Protein AF-A0A7J6EZ25-F1 (afdb_monomer_lite)

Secondary structure (DSSP, 8-state):
--PPPPHHHHHHHHHHHHHHHHHHHTTPPPPHHHHHHHHH--HHHHGGG--HHHHTTS-HHHHHHHHHHTT----TT-EETTEESSSHHHHHTT--

Organism: Cannabis sativa (NCBI:txid3483)

Radius of gyration: 13.6 Å; chains: 1; bounding box: 37×27×38 Å

Foldseek 3Di:
DPDDDDLVRLVVLVVQLCVQCVVVLVPDAGDLSNLVSLQPDDLVSPLLVPDVVVPVSHDLQSVQVRSVVSVHDQDPQRHRHNDGRPPVVVVVVVPD

Structure (mmCIF, N/CA/C/O backbone):
data_AF-A0A7J6EZ25-F1
#
_entry.id   AF-A0A7J6EZ25-F1
#
loop_
_atom_site.group_PDB
_atom_site.id
_atom_site.type_symbol
_atom_site.label_atom_id
_atom_site.label_alt_id
_atom_site.label_comp_id
_atom_site.label_asym_id
_atom_site.label_entity_id
_atom_site.label_seq_id
_atom_site.pdbx_PDB_ins_code
_atom_site.Cartn_x
_atom_site.Cartn_y
_atom_site.Cartn_z
_atom_site.occupancy
_atom_site.B_iso_or_equiv
_atom_site.auth_seq_id
_atom_site.auth_comp_id
_atom_site.auth_asym_id
_atom_site.auth_atom_id
_atom_site.pdbx_PDB_model_num
ATOM 1 N N . MET A 1 1 ? 2.945 -0.815 -25.762 1.00 42.47 1 MET A N 1
ATOM 2 C CA . MET A 1 1 ? 3.665 0.216 -24.981 1.00 42.47 1 MET A CA 1
ATOM 3 C C . MET A 1 1 ? 2.866 0.469 -23.710 1.00 42.47 1 MET A C 1
ATOM 5 O O . MET A 1 1 ? 1.731 0.910 -23.828 1.00 42.47 1 MET A O 1
ATOM 9 N N . VAL A 1 2 ? 3.378 0.124 -22.524 1.00 60.34 2 VAL A N 1
ATOM 10 C CA . VAL A 1 2 ? 2.706 0.492 -21.262 1.00 60.34 2 VAL A CA 1
ATOM 11 C C . VAL A 1 2 ? 2.981 1.974 -21.039 1.00 60.34 2 VAL A C 1
ATOM 13 O O . VAL A 1 2 ? 4.136 2.380 -20.927 1.00 60.34 2 VAL A O 1
ATOM 16 N N . LYS A 1 3 ? 1.935 2.799 -21.092 1.00 72.94 3 LYS A N 1
ATOM 17 C CA . LYS A 1 3 ? 2.058 4.242 -20.894 1.00 72.94 3 LYS A CA 1
ATOM 18 C C . LYS A 1 3 ? 2.357 4.494 -19.420 1.00 72.94 3 LYS A C 1
ATOM 20 O O . LYS A 1 3 ? 1.599 4.047 -18.569 1.00 72.94 3 LYS A O 1
ATOM 25 N N . ALA A 1 4 ? 3.445 5.203 -19.136 1.00 83.06 4 ALA A N 1
ATOM 26 C CA . ALA A 1 4 ? 3.749 5.615 -17.774 1.00 83.06 4 ALA A CA 1
ATOM 27 C C . ALA A 1 4 ? 2.632 6.523 -17.242 1.00 83.06 4 ALA A C 1
ATOM 29 O O . ALA A 1 4 ? 2.169 7.439 -17.933 1.00 83.06 4 ALA A O 1
ATOM 30 N N . MET A 1 5 ? 2.205 6.260 -16.013 1.00 92.31 5 MET A N 1
ATOM 31 C CA . MET A 1 5 ? 1.176 7.042 -15.347 1.00 92.31 5 MET A CA 1
ATOM 32 C C . MET A 1 5 ? 1.691 8.440 -14.994 1.00 92.31 5 MET A C 1
ATOM 34 O O . MET A 1 5 ? 2.772 8.601 -14.428 1.00 92.31 5 MET A O 1
ATOM 38 N N . SER A 1 6 ? 0.908 9.476 -15.302 1.00 94.75 6 SER A N 1
ATOM 39 C CA . SER A 1 6 ? 1.225 10.837 -14.853 1.00 94.75 6 SER A CA 1
ATOM 40 C C . SER A 1 6 ? 0.992 10.999 -13.347 1.00 94.75 6 SER A C 1
ATOM 42 O O . SER A 1 6 ? 0.174 10.301 -12.745 1.00 94.75 6 SER A O 1
ATOM 44 N N . ALA A 1 7 ? 1.634 11.999 -12.735 1.00 93.56 7 ALA A N 1
ATOM 45 C CA . ALA A 1 7 ? 1.447 12.305 -11.315 1.00 93.56 7 ALA A CA 1
ATOM 46 C C . ALA A 1 7 ? -0.027 12.562 -10.941 1.00 93.56 7 ALA A C 1
ATOM 48 O O . ALA A 1 7 ? -0.479 12.132 -9.877 1.00 93.56 7 ALA A O 1
ATOM 49 N N . LYS A 1 8 ? -0.793 13.223 -11.825 1.00 96.19 8 LYS A N 1
ATOM 50 C CA . LYS A 1 8 ? -2.230 13.470 -11.625 1.00 96.19 8 LYS A CA 1
ATOM 51 C C . LYS A 1 8 ? -3.020 12.163 -11.616 1.00 96.19 8 LYS A C 1
ATOM 53 O O . LYS A 1 8 ? -3.811 11.951 -10.702 1.00 96.19 8 LYS A O 1
ATOM 58 N N . GLN A 1 9 ? -2.777 11.284 -12.584 1.00 95.81 9 GLN A N 1
ATOM 59 C CA . GLN A 1 9 ? -3.479 10.006 -12.652 1.00 95.81 9 GLN A CA 1
ATOM 60 C C . GLN A 1 9 ? -3.115 9.102 -11.467 1.00 95.81 9 GLN A C 1
ATOM 62 O O . GLN A 1 9 ? -4.004 8.530 -10.849 1.00 95.81 9 GLN A O 1
ATOM 67 N N . CYS A 1 10 ? -1.840 9.054 -11.063 1.00 95.69 10 CYS A N 1
ATOM 68 C CA . CYS A 1 10 ? -1.448 8.320 -9.861 1.00 95.69 10 CYS A CA 1
ATOM 69 C C . CYS A 1 10 ? -2.103 8.872 -8.591 1.00 95.69 10 CYS A C 1
ATOM 71 O O . CYS A 1 10 ? -2.450 8.107 -7.693 1.00 95.69 10 CYS A O 1
ATOM 73 N N . LYS A 1 11 ? -2.273 10.196 -8.483 1.00 95.56 11 LYS A N 1
ATOM 74 C CA . LYS A 1 11 ? -2.998 10.798 -7.358 1.00 95.56 11 LYS A CA 1
ATOM 75 C C . LYS A 1 11 ? -4.447 10.318 -7.327 1.00 95.56 11 LYS A C 1
ATOM 77 O O . LYS A 1 11 ? -4.913 9.909 -6.269 1.00 95.56 11 LYS A O 1
ATOM 82 N N . GLU A 1 12 ? -5.128 10.349 -8.465 1.00 96.31 12 GLU A N 1
ATOM 83 C CA . GLU A 1 12 ? -6.522 9.921 -8.582 1.00 96.31 12 GLU A CA 1
ATOM 84 C C . GLU A 1 12 ? -6.697 8.430 -8.278 1.00 96.31 12 GLU A C 1
ATOM 86 O O . GLU A 1 12 ? -7.549 8.054 -7.475 1.00 96.31 12 GLU A O 1
ATOM 91 N N . GLU A 1 13 ? -5.828 7.590 -8.830 1.00 95.56 13 GLU A N 1
ATOM 92 C CA . GLU A 1 13 ? -5.834 6.150 -8.596 1.00 95.56 13 GLU A CA 1
ATOM 93 C C . GLU A 1 13 ? -5.627 5.803 -7.118 1.00 95.56 13 GLU A C 1
ATOM 95 O O . GLU A 1 13 ? -6.368 4.997 -6.550 1.00 95.56 13 GLU A O 1
ATOM 100 N N . ARG A 1 14 ? -4.683 6.477 -6.448 1.00 93.69 14 ARG A N 1
ATOM 101 C CA . ARG A 1 14 ? -4.497 6.333 -4.999 1.00 93.69 14 ARG A CA 1
ATOM 102 C C . ARG A 1 14 ? -5.724 6.779 -4.215 1.00 93.69 14 ARG A C 1
ATOM 104 O O . ARG A 1 14 ? -6.100 6.103 -3.263 1.00 93.69 14 ARG A O 1
ATOM 111 N N . THR A 1 15 ? -6.344 7.900 -4.582 1.00 95.50 15 THR A N 1
ATOM 112 C CA . THR A 1 15 ? -7.564 8.374 -3.914 1.00 95.50 15 THR A CA 1
ATOM 113 C C . THR A 1 15 ? -8.686 7.346 -4.032 1.00 95.50 15 THR A C 1
ATOM 115 O O . THR A 1 15 ? -9.329 7.037 -3.031 1.00 95.50 15 THR A O 1
ATOM 118 N N . GLN A 1 16 ? -8.879 6.761 -5.215 1.00 95.75 16 GLN A N 1
ATOM 119 C CA . GLN A 1 16 ? -9.866 5.702 -5.425 1.00 95.75 16 GLN A CA 1
ATOM 120 C C . GLN A 1 16 ? -9.544 4.457 -4.593 1.00 95.75 16 GLN A C 1
ATOM 122 O O . GLN A 1 16 ? -10.425 3.941 -3.911 1.00 95.75 16 GLN A O 1
ATOM 127 N N . LEU A 1 17 ? -8.285 4.008 -4.583 1.00 93.75 17 LEU A N 1
ATOM 128 C CA . LEU A 1 17 ? -7.865 2.868 -3.769 1.00 93.75 17 LEU A CA 1
ATOM 129 C C . LEU A 1 17 ? -8.130 3.117 -2.278 1.00 93.75 17 LEU A C 1
ATOM 131 O O . LEU A 1 17 ? -8.716 2.270 -1.613 1.00 93.75 17 LEU A O 1
ATOM 135 N N . VAL A 1 18 ? -7.735 4.281 -1.753 1.00 92.12 18 VAL A N 1
ATOM 136 C CA . VAL A 1 18 ? -7.949 4.634 -0.343 1.00 92.12 18 VAL A CA 1
ATOM 137 C C . VAL A 1 18 ? -9.434 4.690 -0.011 1.00 92.12 18 VAL A C 1
ATOM 139 O O . VAL A 1 18 ? -9.817 4.215 1.050 1.00 92.12 18 VAL A O 1
ATOM 142 N N . ASN A 1 19 ? -10.272 5.245 -0.884 1.00 95.19 19 ASN A N 1
ATOM 143 C CA . ASN A 1 19 ? -11.708 5.338 -0.630 1.00 95.19 19 ASN A CA 1
ATOM 144 C C . ASN A 1 19 ? -12.371 3.957 -0.584 1.00 95.19 19 ASN A C 1
ATOM 146 O O . ASN A 1 19 ? -13.102 3.677 0.362 1.00 95.19 19 ASN A O 1
ATOM 150 N N . GLU A 1 20 ? -12.066 3.082 -1.543 1.00 96.56 20 GLU A N 1
ATOM 151 C CA . GLU A 1 20 ? -12.677 1.750 -1.615 1.00 96.56 20 GLU A CA 1
ATOM 152 C C . GLU A 1 20 ? -12.103 0.775 -0.576 1.00 96.56 20 GLU A C 1
ATOM 154 O O . GLU A 1 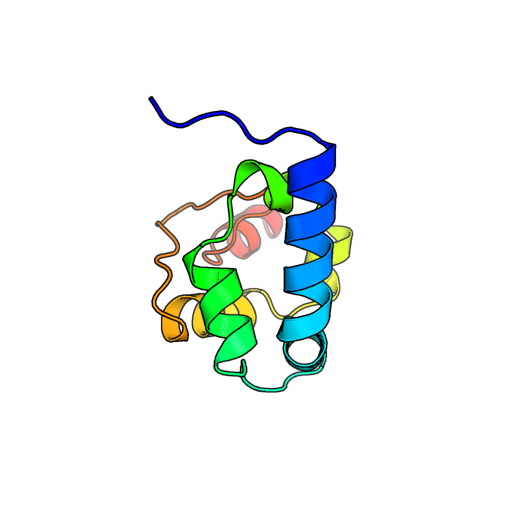20 ? -12.818 -0.079 -0.057 1.00 96.56 20 GLU A O 1
ATOM 159 N N . CYS A 1 21 ? -10.811 0.891 -0.251 1.00 93.06 21 CYS A N 1
ATOM 160 C CA . CYS A 1 21 ? -10.102 -0.062 0.606 1.00 93.06 21 CYS A CA 1
ATOM 161 C C . CYS A 1 21 ? -9.867 0.428 2.040 1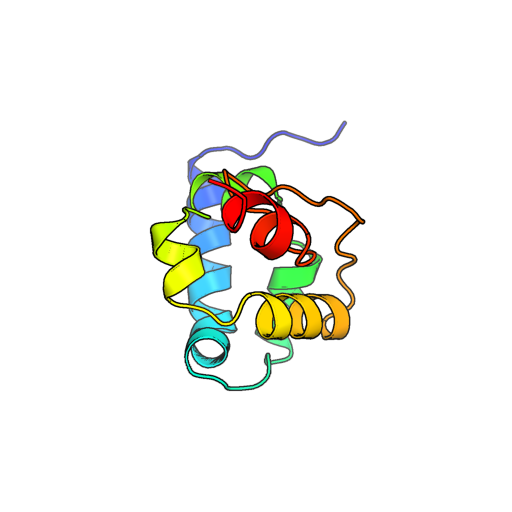.00 93.06 21 CYS A C 1
ATOM 163 O O . CYS A 1 21 ? -9.248 -0.289 2.825 1.00 93.06 21 CYS A O 1
ATOM 165 N N . ARG A 1 22 ? -10.363 1.612 2.426 1.00 90.81 22 ARG A N 1
ATOM 166 C CA . ARG A 1 22 ? -10.230 2.138 3.798 1.00 90.81 22 ARG A CA 1
ATOM 167 C C . ARG A 1 22 ? -10.589 1.115 4.887 1.00 90.81 22 ARG A C 1
ATOM 169 O O . ARG A 1 22 ? -9.811 1.001 5.833 1.00 90.81 22 ARG A O 1
ATOM 176 N N . PRO A 1 23 ? -11.688 0.339 4.784 1.00 89.44 23 PRO A N 1
ATOM 177 C CA . PRO A 1 23 ? -12.053 -0.609 5.837 1.00 89.44 23 PRO A CA 1
ATOM 178 C C . PRO A 1 23 ? -11.034 -1.743 6.033 1.00 89.44 23 PRO A C 1
ATOM 180 O O . PRO A 1 23 ? -10.906 -2.27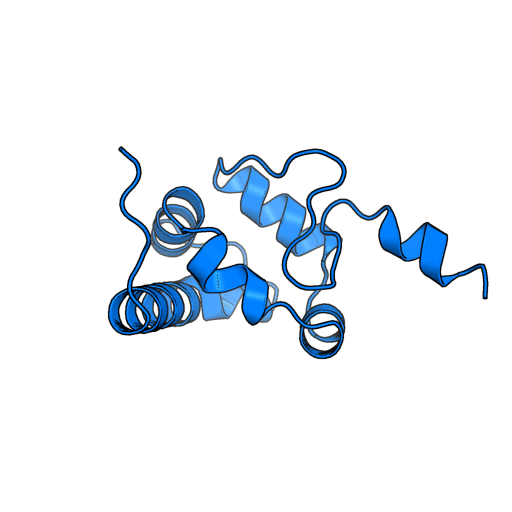6 7.134 1.00 89.44 23 PRO A O 1
ATOM 183 N N . VAL A 1 24 ? -10.252 -2.071 4.996 1.00 86.69 24 VAL A N 1
ATOM 184 C CA . VAL A 1 24 ? -9.206 -3.106 5.047 1.00 86.69 24 VAL A CA 1
ATOM 185 C C . VAL A 1 24 ? -8.101 -2.732 6.036 1.00 86.69 24 VAL A C 1
ATOM 187 O O . VAL A 1 24 ? -7.627 -3.595 6.777 1.00 86.69 24 VAL A O 1
ATOM 190 N N . ILE A 1 25 ? -7.745 -1.441 6.106 1.00 80.69 25 ILE A N 1
ATOM 191 C CA . ILE A 1 25 ? -6.769 -0.906 7.072 1.00 80.69 25 ILE A CA 1
ATOM 192 C C . ILE A 1 25 ? -7.226 -1.189 8.510 1.00 80.69 25 ILE A C 1
ATOM 194 O O . ILE A 1 25 ? -6.406 -1.504 9.366 1.00 80.69 25 ILE A O 1
ATOM 198 N N . TYR A 1 26 ? -8.536 -1.146 8.755 1.00 83.00 26 TYR A N 1
ATOM 199 C CA . TYR A 1 26 ? -9.146 -1.387 10.064 1.00 83.00 26 TYR A CA 1
ATOM 200 C C . TYR A 1 26 ? -9.470 -2.861 10.338 1.00 83.00 26 TYR A C 1
ATOM 202 O O . TYR A 1 26 ? -10.189 -3.165 11.285 1.00 83.00 26 TYR A O 1
ATOM 210 N N . GLY A 1 27 ? -8.953 -3.791 9.533 1.00 79.62 27 GLY A N 1
ATOM 211 C CA . GLY A 1 27 ? -9.124 -5.217 9.797 1.00 79.62 27 GLY A CA 1
ATOM 212 C C . GLY A 1 27 ? -10.332 -5.857 9.116 1.00 79.62 27 GLY A C 1
ATOM 213 O O . GLY A 1 27 ? -10.567 -7.040 9.329 1.00 79.62 27 GLY A O 1
ATOM 214 N N . GLN A 1 28 ? -11.073 -5.145 8.265 1.00 89.38 28 GLN A N 1
ATOM 215 C CA . GLN A 1 28 ? -12.154 -5.758 7.486 1.00 89.38 28 GLN A CA 1
ATOM 216 C C . GLN A 1 28 ? -11.611 -6.486 6.253 1.00 89.38 28 GLN A C 1
ATOM 218 O O . GLN A 1 28 ? -10.432 -6.345 5.893 1.00 89.38 28 GLN A O 1
ATOM 223 N N . ASP A 1 29 ? -12.459 -7.303 5.637 1.00 91.94 29 ASP A N 1
ATOM 224 C CA . ASP A 1 29 ? -12.176 -7.929 4.350 1.00 91.94 29 ASP A CA 1
ATOM 225 C C . ASP A 1 29 ? -12.470 -6.968 3.189 1.00 91.94 29 ASP A C 1
ATOM 227 O O . ASP A 1 29 ? -13.303 -6.066 3.320 1.00 91.94 29 ASP A O 1
ATOM 231 N N . PRO A 1 30 ? -11.750 -7.094 2.059 1.00 95.00 30 PRO A N 1
ATOM 232 C CA . PRO A 1 30 ? -11.925 -6.191 0.932 1.00 95.00 30 PRO A CA 1
ATOM 233 C C . PRO A 1 30 ? -13.302 -6.376 0.287 1.00 95.00 30 PRO A C 1
ATOM 235 O O . PRO A 1 30 ? -13.726 -7.491 -0.008 1.00 95.00 30 PRO A O 1
ATOM 238 N N . SER A 1 31 ? -13.975 -5.260 0.004 1.00 96.69 31 SER A N 1
ATOM 239 C CA . SER A 1 31 ? -15.181 -5.251 -0.825 1.00 96.69 31 SER A CA 1
ATOM 240 C C . SER A 1 31 ? -14.858 -5.606 -2.283 1.00 96.69 31 SER A C 1
ATOM 242 O O . SER A 1 31 ? -13.706 -5.526 -2.726 1.00 96.69 31 SER A O 1
ATOM 244 N N . ASN A 1 32 ? -15.889 -5.913 -3.074 1.00 97.06 32 ASN A N 1
ATOM 245 C CA . ASN A 1 32 ? -15.736 -6.137 -4.515 1.00 97.06 32 ASN A CA 1
ATOM 246 C C . ASN A 1 32 ? -15.096 -4.932 -5.226 1.00 97.06 32 ASN A C 1
ATOM 248 O O . ASN A 1 32 ? -14.192 -5.119 -6.045 1.00 97.06 32 ASN A O 1
ATOM 252 N N . ASN A 1 33 ? -15.495 -3.708 -4.861 1.00 97.56 33 ASN A N 1
ATOM 253 C CA . ASN A 1 33 ? -14.928 -2.480 -5.418 1.00 97.56 33 ASN A CA 1
ATOM 254 C C . ASN A 1 33 ? -13.459 -2.302 -5.021 1.00 97.56 33 ASN A C 1
ATOM 256 O O . ASN A 1 33 ? -12.626 -1.997 -5.875 1.00 97.56 33 ASN A O 1
ATOM 260 N N . CYS A 1 34 ? -13.112 -2.561 -3.755 1.00 97.12 34 CYS A N 1
ATOM 261 C CA . CYS A 1 34 ? -11.717 -2.539 -3.318 1.00 97.12 34 CYS A CA 1
ATOM 262 C C . CYS A 1 34 ? -10.882 -3.538 -4.125 1.00 97.12 34 CYS A C 1
ATOM 264 O O . CYS A 1 34 ? -9.849 -3.172 -4.689 1.00 97.12 34 CYS A O 1
ATOM 266 N N . CYS A 1 35 ? -11.355 -4.779 -4.272 1.00 97.38 35 CYS A N 1
ATOM 267 C CA . CYS A 1 35 ? -10.647 -5.772 -5.068 1.00 97.38 35 CYS A CA 1
ATOM 268 C C . CYS A 1 35 ? -10.525 -5.376 -6.544 1.00 97.38 35 CYS A C 1
ATOM 270 O O . CYS A 1 35 ? -9.496 -5.651 -7.159 1.00 97.38 35 CYS A O 1
ATOM 272 N N . GLN A 1 36 ? -11.525 -4.710 -7.128 1.00 97.38 36 GLN A N 1
ATOM 273 C CA . GLN A 1 36 ? -11.414 -4.181 -8.486 1.00 97.38 36 GLN A CA 1
ATOM 274 C C . GLN A 1 36 ? -10.264 -3.175 -8.597 1.00 97.38 36 GLN A C 1
ATOM 276 O O . GLN A 1 36 ? -9.455 -3.297 -9.514 1.00 97.38 36 GLN A O 1
ATOM 281 N N . ARG A 1 37 ? -10.136 -2.246 -7.639 1.00 96.50 37 ARG A N 1
ATOM 282 C CA . ARG A 1 37 ? -9.015 -1.291 -7.600 1.00 96.50 37 ARG A CA 1
ATOM 283 C C . ARG A 1 37 ? -7.672 -1.992 -7.418 1.00 96.50 37 ARG A C 1
ATOM 285 O O . ARG A 1 37 ? -6.740 -1.693 -8.153 1.00 96.50 37 ARG A O 1
ATOM 292 N N . VAL A 1 38 ? -7.580 -2.969 -6.516 1.00 95.12 38 VAL A N 1
ATOM 293 C CA . VAL A 1 38 ? -6.347 -3.742 -6.268 1.00 95.12 38 VAL A CA 1
ATOM 294 C C . VAL A 1 38 ? -5.862 -4.492 -7.517 1.00 95.12 38 VAL A C 1
ATOM 296 O O . VAL A 1 38 ? -4.658 -4.565 -7.759 1.00 95.12 38 VAL A O 1
ATOM 299 N N . ARG A 1 39 ? -6.775 -5.041 -8.329 1.00 95.44 39 ARG A N 1
ATOM 300 C CA . ARG A 1 39 ? -6.427 -5.785 -9.554 1.00 95.44 39 ARG A CA 1
ATOM 301 C C . ARG A 1 39 ? -5.785 -4.906 -10.625 1.00 95.44 39 ARG A C 1
ATOM 303 O O . ARG A 1 39 ? -4.869 -5.367 -11.300 1.00 95.44 39 ARG A O 1
ATOM 310 N N . VAL A 1 40 ? -6.274 -3.675 -10.775 1.00 93.38 40 VAL A N 1
ATOM 311 C CA . VAL A 1 40 ? -5.869 -2.747 -11.849 1.00 93.38 40 VAL A CA 1
ATOM 312 C C . VAL A 1 40 ? -4.848 -1.700 -11.400 1.00 93.38 40 VAL A C 1
ATOM 314 O O . VAL A 1 40 ? -4.457 -0.860 -12.201 1.00 93.38 40 VAL A O 1
ATOM 317 N N . LEU A 1 41 ? -4.424 -1.749 -10.134 1.00 92.12 41 LEU A N 1
ATOM 318 C CA . LEU A 1 41 ? -3.475 -0.809 -9.549 1.00 92.12 41 LEU A CA 1
ATOM 319 C C . LEU A 1 41 ? -2.107 -0.872 -10.248 1.00 92.12 41 LEU A C 1
ATOM 321 O O . LEU A 1 41 ? -1.454 -1.924 -10.304 1.00 92.12 41 LEU A O 1
ATOM 325 N N . HIS A 1 42 ? -1.646 0.293 -10.680 1.00 93.56 42 HIS A N 1
ATOM 326 C CA . HIS A 1 42 ? -0.312 0.578 -11.170 1.00 93.56 42 HIS A CA 1
ATOM 327 C C . HIS A 1 42 ? 0.653 0.674 -9.988 1.00 93.56 42 HIS A C 1
ATOM 329 O O . HIS A 1 42 ? 0.533 1.521 -9.093 1.00 93.56 42 HIS A O 1
ATOM 335 N N . VAL A 1 43 ? 1.636 -0.225 -9.970 1.00 90.00 43 VAL A N 1
ATOM 336 C CA . VAL A 1 43 ? 2.597 -0.338 -8.865 1.00 90.00 43 VAL A CA 1
ATOM 337 C C . VAL A 1 43 ? 3.426 0.938 -8.714 1.00 90.00 43 VAL A C 1
ATOM 339 O O . VAL A 1 43 ? 3.694 1.364 -7.590 1.00 90.00 43 VAL A O 1
ATOM 342 N N . GLU A 1 44 ? 3.742 1.611 -9.822 1.00 90.50 44 GLU A N 1
ATOM 343 C CA . GLU A 1 44 ? 4.453 2.889 -9.853 1.00 90.50 44 GLU A CA 1
ATOM 344 C C . GLU A 1 44 ? 3.690 4.018 -9.145 1.00 90.50 44 GLU A C 1
ATOM 346 O O . GLU A 1 44 ? 4.306 4.930 -8.594 1.00 90.50 44 GLU A O 1
ATOM 351 N N . CYS A 1 45 ? 2.357 3.939 -9.082 1.00 93.19 45 CYS A N 1
ATOM 352 C CA . CYS A 1 45 ? 1.538 4.946 -8.420 1.00 93.19 45 CYS A CA 1
ATOM 353 C C . CYS A 1 45 ? 1.472 4.761 -6.903 1.00 93.19 45 CYS A C 1
ATOM 355 O O . CYS A 1 45 ? 1.322 5.753 -6.179 1.00 93.19 45 CYS A O 1
ATOM 357 N N . MET A 1 46 ? 1.582 3.521 -6.416 1.00 89.75 46 MET A N 1
ATOM 358 C CA . MET A 1 46 ? 1.385 3.189 -5.002 1.00 89.75 46 MET A CA 1
ATOM 359 C C . MET A 1 46 ? 2.700 3.005 -4.240 1.00 89.75 46 MET A C 1
ATOM 361 O O . MET A 1 46 ? 2.848 3.513 -3.129 1.00 89.75 46 MET A O 1
ATOM 365 N N . CYS A 1 47 ? 3.681 2.329 -4.837 1.00 90.31 47 CYS A N 1
ATOM 366 C CA . CYS A 1 47 ? 4.908 1.937 -4.148 1.00 90.31 47 CYS A CA 1
ATOM 367 C C . CYS A 1 47 ? 5.740 3.082 -3.552 1.00 90.31 47 CYS A C 1
ATOM 369 O O . CYS A 1 47 ? 6.236 2.899 -2.441 1.00 90.31 47 CYS A O 1
ATOM 371 N N . PRO A 1 48 ? 5.838 4.280 -4.161 1.00 89.06 48 PRO A N 1
ATOM 372 C CA . PRO A 1 48 ? 6.536 5.407 -3.535 1.00 89.06 48 PRO A CA 1
ATOM 373 C C . PRO A 1 48 ? 5.964 5.836 -2.170 1.00 89.0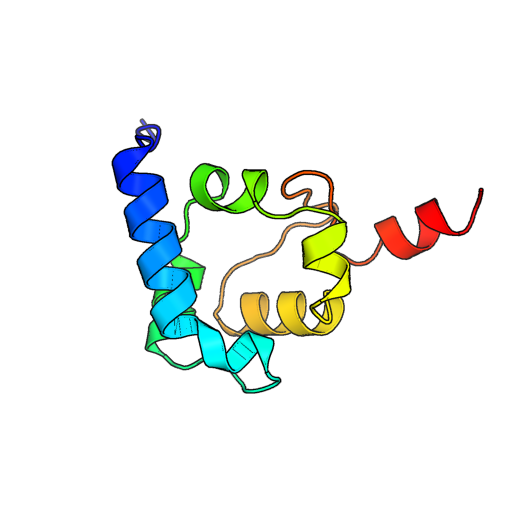6 48 PRO A C 1
ATOM 375 O O . PRO A 1 48 ? 6.663 6.465 -1.382 1.00 89.06 48 PRO A O 1
ATOM 378 N N . TYR A 1 49 ? 4.707 5.490 -1.871 1.00 86.06 49 TYR A N 1
ATOM 379 C CA . TYR A 1 49 ? 4.019 5.852 -0.625 1.00 86.06 49 TYR A CA 1
ATOM 380 C C . TYR A 1 49 ? 4.038 4.729 0.416 1.00 86.06 49 TYR A C 1
ATOM 382 O O . TYR A 1 49 ? 3.697 4.954 1.580 1.00 86.06 49 TYR A O 1
ATOM 390 N N . VAL A 1 50 ? 4.466 3.526 0.027 1.00 86.50 50 VAL A N 1
ATOM 391 C CA . VAL A 1 50 ? 4.670 2.412 0.951 1.00 86.50 50 VAL A CA 1
ATOM 392 C C . VAL A 1 50 ? 6.003 2.616 1.665 1.00 86.50 50 VAL A C 1
ATOM 394 O O . VAL A 1 50 ? 7.067 2.175 1.232 1.00 86.50 50 VAL A O 1
ATOM 397 N N . THR A 1 51 ? 5.932 3.344 2.774 1.00 87.38 51 THR A N 1
ATOM 398 C CA . THR A 1 51 ? 7.075 3.627 3.646 1.00 87.38 51 THR A CA 1
ATOM 399 C C . THR A 1 51 ? 7.152 2.624 4.801 1.00 87.38 51 THR A C 1
ATOM 401 O O . THR A 1 51 ? 6.141 2.006 5.148 1.00 87.38 51 THR A O 1
ATOM 404 N N . PRO A 1 52 ? 8.301 2.510 5.495 1.00 85.81 52 PRO A N 1
ATOM 405 C CA . PRO A 1 52 ? 8.408 1.678 6.691 1.00 85.81 52 PRO A CA 1
ATOM 406 C C . PRO A 1 52 ? 7.462 2.150 7.802 1.00 85.81 52 PRO A C 1
ATOM 408 O O . PRO A 1 52 ? 6.941 1.341 8.561 1.00 85.81 52 PRO A O 1
ATOM 411 N N . LYS A 1 53 ? 7.190 3.462 7.879 1.00 85.19 53 LYS A N 1
ATOM 412 C CA . LYS A 1 53 ? 6.210 4.022 8.818 1.00 85.19 53 LYS A CA 1
ATOM 413 C C . LYS A 1 53 ? 4.798 3.525 8.506 1.00 85.19 53 LYS A C 1
ATOM 415 O O . LYS A 1 53 ? 4.099 3.128 9.426 1.00 85.19 53 LYS A O 1
ATOM 420 N N . PHE A 1 54 ? 4.400 3.501 7.231 1.00 83.00 54 PHE A N 1
ATOM 421 C CA . PHE A 1 54 ? 3.103 2.958 6.818 1.00 83.00 54 PHE A CA 1
ATOM 422 C C . PHE A 1 54 ? 3.007 1.449 7.071 1.00 83.00 54 PHE A C 1
ATOM 424 O O . PHE A 1 54 ? 2.017 0.978 7.619 1.00 83.00 54 PHE A O 1
ATOM 431 N N . ALA A 1 55 ? 4.064 0.701 6.754 1.00 82.50 55 ALA A N 1
ATOM 432 C CA . ALA A 1 55 ? 4.145 -0.736 7.000 1.00 82.50 55 ALA A CA 1
ATOM 433 C C . ALA A 1 55 ? 3.969 -1.126 8.477 1.00 82.50 55 ALA A C 1
ATOM 435 O O . ALA A 1 55 ? 3.461 -2.204 8.755 1.00 82.50 55 ALA A O 1
ATOM 436 N N . LYS A 1 56 ? 4.345 -0.254 9.422 1.00 83.81 56 LYS A N 1
ATOM 437 C CA . LYS A 1 56 ? 4.111 -0.462 10.863 1.00 83.81 56 LYS A CA 1
ATOM 438 C C . LYS A 1 56 ? 2.648 -0.276 11.285 1.00 83.81 56 LYS A C 1
ATOM 440 O O . LYS A 1 56 ? 2.283 -0.725 12.363 1.00 83.81 56 LYS A O 1
ATOM 445 N N . LEU A 1 57 ? 1.827 0.394 10.472 1.00 80.81 57 LEU A N 1
ATOM 446 C CA . LEU A 1 57 ? 0.407 0.639 10.761 1.00 80.81 57 LEU A CA 1
ATOM 447 C C . LEU A 1 57 ? -0.500 -0.500 10.290 1.00 80.81 57 LEU A C 1
ATOM 449 O O . LEU A 1 57 ? -1.656 -0.563 10.697 1.00 80.81 57 LEU A O 1
ATOM 453 N N . ILE A 1 58 ? -0.000 -1.376 9.418 1.00 79.88 58 ILE A N 1
ATOM 454 C CA . ILE A 1 58 ? -0.781 -2.454 8.814 1.00 79.88 58 ILE A CA 1
ATOM 455 C C . ILE A 1 58 ? -0.153 -3.810 9.114 1.00 79.88 58 ILE A C 1
ATOM 457 O O . ILE A 1 58 ? 1.064 -3.962 9.184 1.00 79.88 58 ILE A O 1
ATOM 461 N N . ASN A 1 59 ? -0.982 -4.845 9.218 1.00 83.88 59 ASN A N 1
ATOM 462 C CA . ASN A 1 59 ? -0.480 -6.212 9.211 1.00 83.88 59 ASN A CA 1
ATOM 463 C C . ASN A 1 59 ? -0.104 -6.587 7.766 1.00 83.88 59 ASN A C 1
ATOM 465 O O . ASN A 1 59 ? -0.971 -6.946 6.967 1.00 83.88 59 ASN A O 1
ATOM 469 N N . LEU A 1 60 ? 1.183 -6.476 7.422 1.00 80.88 60 LEU A N 1
ATOM 470 C CA . LEU A 1 60 ? 1.725 -6.769 6.086 1.00 80.88 60 LEU A CA 1
ATOM 471 C C . LEU A 1 60 ? 1.355 -8.171 5.588 1.00 80.88 60 LEU A C 1
ATOM 473 O O . LEU A 1 60 ? 0.895 -8.311 4.457 1.00 80.88 60 LEU A O 1
ATOM 477 N N . ALA A 1 61 ? 1.490 -9.197 6.434 1.00 83.50 61 ALA A N 1
ATOM 478 C CA . ALA A 1 61 ? 1.178 -10.579 6.065 1.00 83.50 61 ALA A CA 1
ATOM 479 C C . ALA A 1 61 ? -0.312 -10.753 5.731 1.00 83.50 61 ALA A C 1
ATOM 481 O O . ALA A 1 61 ? -0.667 -11.346 4.707 1.00 83.50 61 ALA A O 1
ATOM 482 N N . ARG A 1 62 ? -1.194 -10.172 6.554 1.00 86.88 62 ARG A N 1
ATOM 483 C CA . ARG A 1 62 ? -2.639 -10.153 6.299 1.00 86.88 62 ARG A CA 1
ATOM 484 C C . ARG A 1 62 ? -2.966 -9.380 5.026 1.00 86.88 62 ARG A C 1
ATOM 486 O O . ARG A 1 62 ? -3.696 -9.891 4.183 1.00 86.88 62 ARG A O 1
ATOM 493 N N . THR A 1 63 ? -2.392 -8.192 4.857 1.00 86.19 63 THR A N 1
ATOM 494 C CA . THR A 1 63 ? -2.637 -7.341 3.684 1.00 86.19 63 THR A CA 1
ATOM 495 C C . THR A 1 63 ? -2.202 -8.052 2.401 1.00 86.19 63 THR A C 1
ATOM 497 O O . THR A 1 63 ? -2.944 -8.073 1.423 1.00 86.19 63 THR A O 1
ATOM 500 N N . ALA A 1 64 ? -1.049 -8.729 2.412 1.00 86.81 64 ALA A N 1
ATOM 501 C CA . ALA A 1 64 ? -0.591 -9.540 1.288 1.00 86.81 64 ALA A CA 1
ATOM 502 C C . ALA A 1 64 ? -1.559 -10.694 0.971 1.00 86.81 64 ALA A C 1
ATOM 504 O O . ALA A 1 64 ? -1.842 -10.958 -0.198 1.00 86.81 64 ALA A O 1
ATOM 505 N N . LYS A 1 65 ? -2.116 -11.367 1.989 1.00 88.31 65 LYS A N 1
ATOM 506 C CA . LYS A 1 65 ? -3.152 -12.396 1.792 1.00 88.31 65 LYS A CA 1
ATOM 507 C C . LYS A 1 65 ? -4.422 -11.813 1.161 1.00 88.31 65 LYS A C 1
ATOM 509 O O . LYS A 1 65 ? -4.964 -12.432 0.252 1.00 88.31 65 LYS A O 1
ATOM 514 N N . GLN A 1 66 ? -4.854 -10.628 1.585 1.00 90.06 66 GLN A N 1
ATOM 515 C CA . GLN A 1 66 ? -6.045 -9.959 1.047 1.00 90.06 66 GLN A CA 1
ATOM 516 C C . GLN A 1 66 ? -5.856 -9.475 -0.399 1.00 90.06 66 GLN A C 1
ATOM 518 O O . GLN A 1 66 ? -6.755 -9.596 -1.226 1.00 90.06 66 GLN A O 1
ATOM 523 N N . ILE A 1 67 ? -4.662 -8.992 -0.751 1.00 90.75 67 ILE A N 1
ATOM 524 C CA . ILE A 1 67 ? -4.329 -8.659 -2.144 1.00 90.75 67 ILE A CA 1
ATOM 525 C C . ILE A 1 67 ? -4.390 -9.916 -3.024 1.00 90.75 67 ILE A C 1
ATOM 527 O O . ILE A 1 67 ? -4.990 -9.889 -4.102 1.00 90.75 67 ILE A O 1
ATOM 531 N N . ARG A 1 68 ? -3.835 -11.039 -2.542 1.00 91.56 68 ARG A N 1
ATOM 532 C CA . ARG A 1 68 ? -3.913 -12.330 -3.245 1.00 91.56 68 ARG A CA 1
ATOM 533 C C . ARG A 1 68 ? -5.349 -12.836 -3.369 1.00 91.56 68 ARG A C 1
ATOM 535 O O . ARG A 1 68 ? -5.710 -13.308 -4.440 1.00 91.56 68 ARG A O 1
ATOM 542 N N . SER A 1 69 ? -6.184 -12.701 -2.334 1.00 92.62 69 SER A N 1
ATOM 543 C CA . SER A 1 69 ? -7.600 -13.101 -2.403 1.00 92.62 69 SER A CA 1
ATOM 544 C C . SER A 1 69 ? -8.406 -12.235 -3.372 1.00 92.62 69 SER A C 1
ATOM 546 O O . SER A 1 69 ? -9.345 -12.719 -3.992 1.00 92.62 69 SER A O 1
ATOM 548 N N . CYS A 1 70 ? -8.004 -10.979 -3.583 1.00 95.81 70 CYS A N 1
ATOM 549 C CA . CYS A 1 70 ? -8.528 -10.164 -4.675 1.00 95.81 70 CYS A CA 1
ATOM 550 C C . CYS A 1 70 ? -8.059 -10.640 -6.065 1.00 95.81 70 CYS A C 1
ATOM 552 O O . CYS A 1 70 ? -8.496 -10.080 -7.063 1.00 95.81 70 CYS A O 1
ATOM 554 N N . GLY A 1 71 ? -7.206 -11.657 -6.188 1.00 94.38 71 GLY A N 1
ATOM 555 C CA . GLY A 1 71 ? -6.718 -12.172 -7.472 1.00 94.38 71 GLY A CA 1
ATOM 556 C C . GLY A 1 71 ? -5.535 -11.393 -8.048 1.00 94.38 71 GLY A C 1
ATOM 557 O O . GLY A 1 71 ? -5.214 -11.546 -9.225 1.00 94.38 71 GLY A O 1
ATOM 558 N N . ARG A 1 72 ? -4.872 -10.548 -7.247 1.00 92.31 72 ARG A N 1
ATOM 559 C CA . ARG A 1 72 ? -3.633 -9.878 -7.650 1.00 92.31 72 ARG A CA 1
ATOM 560 C C . ARG A 1 72 ? -2.442 -10.677 -7.133 1.00 92.31 72 ARG A C 1
ATOM 562 O O . ARG A 1 72 ? -2.276 -10.852 -5.927 1.00 92.31 72 ARG A O 1
ATOM 569 N N . ASN A 1 73 ? -1.602 -11.153 -8.048 1.00 89.00 73 ASN A N 1
ATOM 570 C CA . ASN A 1 73 ? -0.379 -11.844 -7.664 1.00 89.00 73 ASN A CA 1
ATOM 571 C C . ASN A 1 73 ? 0.610 -10.865 -7.010 1.00 89.00 73 ASN A C 1
ATOM 573 O O . ASN A 1 73 ? 0.850 -9.780 -7.541 1.00 89.00 73 ASN A O 1
ATOM 577 N N . ILE A 1 74 ? 1.204 -11.278 -5.891 1.00 86.69 74 ILE A N 1
ATOM 578 C CA . ILE A 1 74 ? 2.367 -10.622 -5.287 1.00 86.69 74 ILE A CA 1
ATOM 579 C C . ILE A 1 74 ? 3.543 -11.571 -5.515 1.00 86.69 74 ILE A C 1
ATOM 581 O O . ILE A 1 74 ? 3.581 -12.617 -4.857 1.00 86.69 74 ILE A O 1
ATOM 585 N N . PRO A 1 75 ? 4.465 -11.244 -6.439 1.00 85.69 75 PRO A N 1
ATOM 586 C CA . PRO A 1 75 ? 5.639 -12.067 -6.697 1.00 85.69 75 PRO A CA 1
ATOM 587 C C . PRO A 1 75 ? 6.476 -12.309 -5.436 1.00 85.69 75 PRO A C 1
ATOM 589 O O . PRO A 1 75 ? 6.447 -11.522 -4.487 1.00 85.69 75 PRO A O 1
ATOM 592 N N . HIS A 1 76 ? 7.274 -13.375 -5.450 1.00 81.81 76 HIS A N 1
ATOM 593 C CA . HIS A 1 76 ? 8.337 -13.535 -4.462 1.00 81.81 76 HIS A CA 1
ATOM 594 C C . HIS A 1 76 ? 9.324 -12.364 -4.536 1.00 81.81 76 HIS A C 1
ATOM 596 O O . HIS A 1 76 ? 9.586 -11.821 -5.610 1.00 81.81 76 HIS A O 1
ATOM 602 N N . ASN A 1 77 ? 9.853 -11.975 -3.380 1.00 78.38 77 ASN A N 1
ATOM 603 C CA . ASN A 1 77 ? 10.719 -10.825 -3.147 1.00 78.38 77 ASN A CA 1
ATOM 604 C C . ASN A 1 77 ? 10.150 -9.503 -3.682 1.00 78.38 77 ASN A C 1
ATOM 606 O O . ASN A 1 77 ? 10.897 -8.604 -4.076 1.00 78.38 77 ASN A O 1
ATOM 610 N N . PHE A 1 78 ? 8.820 -9.366 -3.709 1.00 86.06 78 PHE A N 1
ATOM 611 C CA . PHE A 1 78 ? 8.184 -8.149 -4.195 1.00 86.06 78 PHE A CA 1
ATOM 612 C C . PHE A 1 78 ? 8.495 -6.965 -3.276 1.00 86.06 78 PHE A C 1
ATOM 614 O O . PHE A 1 78 ? 8.017 -6.876 -2.138 1.00 86.06 78 PHE A O 1
ATOM 621 N N . LYS A 1 79 ? 9.285 -6.032 -3.811 1.00 85.75 79 LYS A N 1
ATOM 622 C CA . LYS A 1 79 ? 9.628 -4.764 -3.177 1.00 85.75 79 LYS A CA 1
ATOM 623 C C . LYS A 1 79 ? 8.697 -3.665 -3.673 1.00 85.75 79 LYS A C 1
ATOM 625 O O . LYS A 1 79 ? 8.588 -3.425 -4.872 1.00 85.75 79 LYS A O 1
ATOM 630 N N . CYS A 1 80 ? 8.079 -2.956 -2.739 1.00 87.06 80 CYS A N 1
ATOM 631 C CA . CYS A 1 80 ? 7.217 -1.819 -3.019 1.00 87.06 80 CYS A CA 1
ATOM 632 C C . CYS A 1 80 ? 7.634 -0.660 -2.115 1.00 87.06 80 CYS A C 1
ATOM 634 O O . CYS A 1 80 ? 7.518 -0.733 -0.891 1.00 87.06 80 CYS A O 1
ATOM 636 N N . GLY A 1 81 ? 8.212 0.375 -2.726 1.00 84.94 81 GLY A N 1
ATOM 637 C CA . GLY A 1 81 ? 8.908 1.428 -1.996 1.00 84.94 81 GLY A CA 1
ATOM 638 C C . GLY A 1 81 ? 10.178 0.868 -1.363 1.00 84.94 81 GLY A C 1
ATOM 639 O O . GLY A 1 81 ? 11.007 0.258 -2.041 1.00 84.94 81 GLY A O 1
ATOM 640 N N . THR A 1 82 ? 10.320 1.038 -0.051 1.00 82.81 82 THR A N 1
ATOM 641 C CA . THR A 1 82 ? 11.439 0.475 0.725 1.00 82.81 82 THR A CA 1
ATOM 642 C C . THR A 1 82 ? 11.058 -0.786 1.508 1.00 82.81 82 THR A C 1
ATOM 644 O O . THR A 1 82 ? 11.867 -1.280 2.288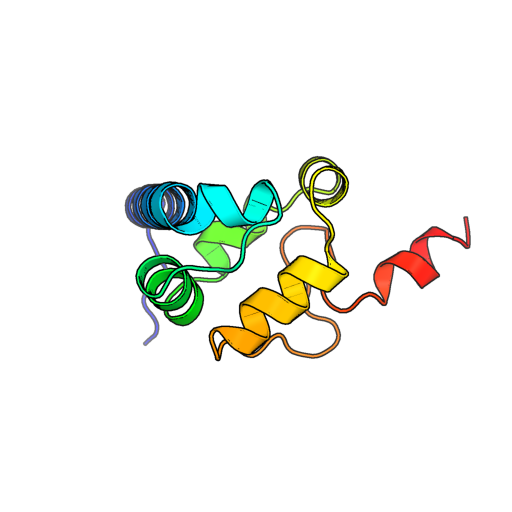 1.00 82.81 82 THR A O 1
ATOM 647 N N . VAL A 1 83 ? 9.854 -1.331 1.289 1.00 82.94 83 VAL A N 1
ATOM 648 C CA . VAL A 1 83 ? 9.281 -2.453 2.052 1.00 82.94 83 VAL A CA 1
ATOM 649 C C . VAL A 1 83 ? 9.119 -3.694 1.168 1.00 82.94 83 VAL A C 1
ATOM 651 O O . VAL A 1 83 ? 8.717 -3.587 0.008 1.00 82.94 83 VAL A O 1
ATOM 654 N N . PHE A 1 84 ? 9.377 -4.877 1.730 1.00 79.38 84 PHE A N 1
ATOM 655 C CA . PHE A 1 84 ? 9.080 -6.167 1.097 1.00 79.38 84 PHE A CA 1
ATOM 656 C C . PHE A 1 84 ? 7.780 -6.761 1.646 1.00 79.38 84 PHE A C 1
ATOM 658 O O . PHE A 1 84 ? 7.548 -6.751 2.856 1.00 79.38 84 PHE A O 1
ATOM 665 N N . TRP A 1 85 ? 6.932 -7.269 0.754 1.00 71.56 85 TRP A N 1
ATOM 666 C CA . TRP A 1 85 ? 5.554 -7.681 1.073 1.00 71.56 85 TRP A CA 1
ATOM 667 C C . TRP A 1 85 ? 5.366 -9.185 1.287 1.00 71.56 85 TRP A C 1
ATOM 669 O O . TRP A 1 85 ? 4.291 -9.630 1.681 1.00 71.56 85 TRP A O 1
ATOM 679 N N . ASP A 1 86 ? 6.401 -9.981 1.058 1.00 62.00 86 ASP A N 1
ATOM 680 C CA . ASP A 1 86 ? 6.392 -11.438 1.165 1.00 62.00 86 ASP A CA 1
ATOM 681 C C . ASP A 1 86 ? 7.019 -11.961 2.469 1.00 62.00 86 ASP A C 1
ATOM 683 O O . ASP A 1 86 ? 7.318 -13.143 2.594 1.00 62.00 86 ASP A O 1
ATOM 687 N N . GLY A 1 87 ? 7.178 -11.096 3.475 1.00 47.75 87 GLY A N 1
ATOM 688 C CA . GLY A 1 87 ? 7.608 -11.497 4.817 1.00 47.75 87 GLY A CA 1
ATOM 689 C C . GLY A 1 87 ? 9.105 -11.785 4.965 1.00 47.75 87 GLY A C 1
ATOM 690 O O . GLY A 1 87 ? 9.564 -11.944 6.094 1.00 47.75 87 GLY A O 1
ATOM 691 N N . MET A 1 88 ? 9.901 -11.765 3.889 1.00 39.91 88 MET A N 1
ATOM 692 C CA . MET A 1 88 ? 11.347 -12.019 3.985 1.00 39.91 88 MET A CA 1
ATOM 693 C C . MET A 1 88 ? 12.121 -10.859 4.638 1.00 39.91 88 MET A C 1
ATOM 695 O O . MET A 1 88 ? 13.133 -11.092 5.297 1.00 39.91 88 MET A O 1
ATOM 699 N N . ALA A 1 89 ? 11.628 -9.615 4.574 1.00 44.25 89 ALA A N 1
ATOM 700 C CA . ALA A 1 89 ? 12.306 -8.489 5.231 1.00 44.25 89 ALA A CA 1
ATOM 701 C C . ALA A 1 89 ? 12.224 -8.507 6.765 1.00 44.25 89 ALA A C 1
ATOM 703 O O . ALA A 1 89 ? 13.115 -7.955 7.409 1.00 44.25 89 ALA A O 1
ATOM 704 N N . ALA A 1 90 ? 11.221 -9.160 7.366 1.00 42.47 90 ALA A N 1
ATOM 705 C CA . ALA A 1 90 ? 11.192 -9.309 8.822 1.00 42.47 90 ALA A CA 1
ATOM 706 C C . ALA A 1 90 ? 12.377 -10.160 9.317 1.00 42.47 90 ALA A C 1
ATOM 708 O O . ALA A 1 90 ? 12.934 -9.878 10.370 1.00 42.47 90 ALA A O 1
ATOM 709 N N . A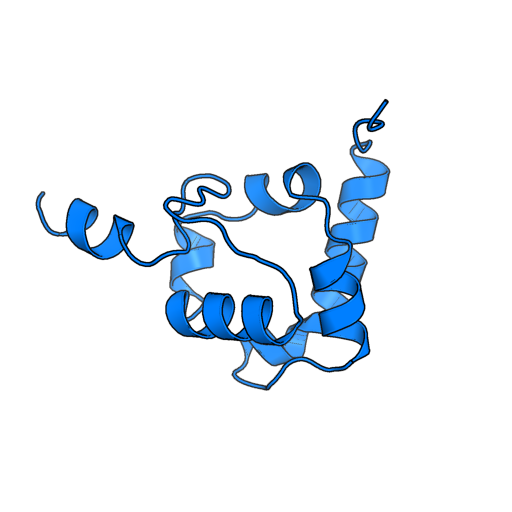LA A 1 91 ? 12.825 -11.143 8.526 1.00 39.81 91 ALA A N 1
ATOM 710 C CA . ALA A 1 91 ? 13.972 -11.980 8.873 1.00 39.81 91 ALA A CA 1
ATOM 711 C C . ALA A 1 91 ? 15.330 -11.281 8.661 1.00 39.81 91 ALA A C 1
ATOM 713 O O . ALA A 1 91 ? 16.288 -11.592 9.365 1.00 39.81 91 ALA A O 1
ATOM 714 N N . VAL A 1 92 ? 15.430 -10.331 7.722 1.00 45.25 92 VAL A N 1
ATOM 715 C CA . VAL A 1 92 ? 16.688 -9.601 7.455 1.00 45.25 92 VAL A CA 1
ATOM 716 C C . VAL A 1 92 ? 16.898 -8.451 8.447 1.00 45.25 92 VAL A C 1
ATOM 718 O O . VAL A 1 92 ? 18.026 -8.201 8.858 1.00 45.25 92 VAL A O 1
ATOM 721 N N . ALA A 1 93 ? 15.825 -7.788 8.892 1.00 44.06 93 ALA A N 1
ATOM 722 C CA . ALA A 1 93 ? 15.911 -6.682 9.850 1.00 44.06 93 ALA A CA 1
ATOM 723 C C . ALA A 1 93 ? 16.109 -7.120 11.317 1.00 44.06 93 ALA A C 1
ATOM 725 O O . ALA A 1 93 ? 16.358 -6.270 12.160 1.00 44.06 93 ALA A O 1
ATOM 726 N N . LEU A 1 94 ? 16.015 -8.419 11.628 1.00 40.66 94 LEU A N 1
ATOM 727 C CA . LEU A 1 94 ? 16.295 -8.977 12.964 1.00 40.66 94 LEU A CA 1
ATOM 728 C C . LEU A 1 94 ? 17.746 -9.471 13.126 1.00 40.66 94 LEU A C 1
ATOM 730 O O . LEU A 1 94 ? 18.056 -10.164 14.091 1.00 40.66 94 LEU A O 1
ATOM 734 N N . ARG A 1 95 ? 18.634 -9.150 12.176 1.00 42.72 95 ARG A N 1
ATOM 735 C CA . ARG A 1 95 ? 20.063 -9.506 12.227 1.00 42.72 95 ARG A CA 1
ATOM 736 C C . ARG A 1 95 ? 21.005 -8.317 12.463 1.00 42.72 95 ARG A C 1
ATOM 738 O O . ARG A 1 95 ? 22.212 -8.500 12.327 1.00 42.72 95 ARG A O 1
ATOM 745 N N . TYR A 1 96 ? 20.480 -7.147 12.829 1.00 38.69 96 TYR A N 1
ATOM 746 C CA . TYR A 1 96 ? 21.269 -5.969 13.205 1.00 38.69 96 TYR A CA 1
ATOM 747 C C . TYR A 1 96 ? 20.723 -5.325 14.472 1.00 38.69 96 TYR A C 1
ATOM 749 O O . TYR A 1 96 ? 19.486 -5.140 14.536 1.00 38.69 96 TYR A O 1
#

InterPro domains:
  IPR016140 Bifunctional inhibitor/plant lipid transfer protein/seed storage helical domain [PF14368] (4-80)
  IPR036312 Bifunctional inhibitor/plant lipid transfer protein/seed storage helical domain superfamily [G3DSA:1.10.110.10] (7-78)
  IPR036312 Bifunctional inhibitor/plant lipid transfer protein/seed storage helical domain superfamily [SSF47699] (14-82)

Sequence (96 aa):
MVKAMSAKQCKEERTQLVNECRPVIYGQDPSNNCCQRVRVLHVECMCPYVTPKFAKLINLARTAKQIRSCGRNIPHNFKCGTVFWDGMAAAVALRY

pLDDT: mean 83.37, std 16.24, range [38.69, 97.56]